Protein AF-A0AAD7A4U5-F1 (afdb_monomer_lite)

Radius of gyration: 32.75 Å; chains: 1; bounding box: 50×78×87 Å

InterPro domains:
  IPR001660 Sterile alpha motif domain [PS50105] (37-113)

Organism: NCBI:txid1033008

Sequence (120 aa):
MPPWMYMPSWMMQAPPPAPTPPTTAVSAPTPSPPCKWKFPAITEWLEGLDSDEDRSADSLNYQQYGRTFADIGIIRLDDLLEVETAEKLQELTKMNWGTAKRLIKFVKEDNQKSKKARVE

Foldseek 3Di:
DDDDDPDDPPPPDDDDDDDDDPDPPPPDPDPDPPPPDDADFVLVVQVVLCVDCVSCVVVPSSNVQSVLCVVVPNTGLVSLQVCVALVSVCVSRVDDSVVSVSSNVVSVVVVVVVVVVVPD

Secondary structure (DSSP, 8-state):
--------TT---PPPPPPPPP------------------BHHHHHHHHHH-TTTSTT---GGGGHHHHHHTT--BHHHHHTT-SHHHHHHHH---HHHHHHHHHHHHHHHHHHHHGGG-

pLDDT: mean 77.02, std 14.54, range [41.28, 92.5]

Structure (mmCIF, N/CA/C/O backbone):
data_AF-A0AAD7A4U5-F1
#
_entry.id   AF-A0AAD7A4U5-F1
#
loop_
_atom_site.group_PDB
_atom_site.id
_atom_site.type_symbol
_atom_site.label_atom_id
_atom_site.label_alt_id
_atom_site.label_comp_id
_atom_site.label_asym_id
_atom_site.label_entity_id
_atom_site.label_seq_id
_atom_site.pdbx_PDB_ins_code
_atom_site.Cartn_x
_atom_site.Cartn_y
_atom_site.Cartn_z
_atom_site.occupancy
_atom_site.B_iso_or_equiv
_atom_site.auth_seq_id
_atom_site.auth_comp_id
_atom_site.auth_asym_id
_atom_site.auth_atom_id
_atom_site.pdbx_PDB_model_num
ATOM 1 N N . MET A 1 1 ? 42.358 -63.593 -73.932 1.00 52.16 1 MET A N 1
ATOM 2 C CA . MET A 1 1 ? 41.427 -63.587 -72.786 1.00 52.16 1 MET A CA 1
ATOM 3 C C . MET A 1 1 ? 42.119 -62.899 -71.626 1.00 52.16 1 MET A C 1
ATOM 5 O O . MET A 1 1 ? 43.128 -63.417 -71.165 1.00 52.16 1 MET A O 1
ATOM 9 N N . PRO A 1 2 ? 41.616 -61.737 -71.194 1.00 50.34 2 PRO A N 1
ATOM 10 C CA . PRO A 1 2 ? 41.441 -61.562 -69.765 1.00 50.34 2 PRO A CA 1
ATOM 11 C C . PRO A 1 2 ? 39.987 -61.214 -69.429 1.00 50.34 2 PRO A C 1
ATOM 13 O O . PRO A 1 2 ? 39.334 -60.498 -70.192 1.00 50.34 2 PRO A O 1
ATOM 16 N N . PRO A 1 3 ? 39.468 -61.750 -68.319 1.00 62.00 3 PRO A N 1
ATOM 17 C CA . PRO A 1 3 ? 38.088 -61.583 -67.918 1.00 62.00 3 PRO A CA 1
ATOM 18 C C . PRO A 1 3 ? 37.986 -60.546 -66.785 1.00 62.00 3 PRO A C 1
ATOM 20 O O . PRO A 1 3 ? 38.975 -60.236 -66.125 1.00 62.00 3 PRO A O 1
ATOM 23 N N . TRP A 1 4 ? 36.763 -60.084 -66.528 1.00 58.41 4 TRP A N 1
ATOM 24 C CA . TRP A 1 4 ? 36.371 -59.311 -65.342 1.00 58.41 4 TRP A CA 1
ATOM 25 C C . TRP A 1 4 ? 36.823 -57.845 -65.318 1.00 58.41 4 TRP A C 1
ATOM 27 O O . TRP A 1 4 ? 37.983 -57.530 -65.109 1.00 58.41 4 TRP A O 1
ATOM 37 N N . MET A 1 5 ? 35.850 -56.942 -65.422 1.00 54.22 5 MET A N 1
ATOM 38 C CA . MET A 1 5 ? 35.500 -56.042 -64.317 1.00 54.22 5 MET A CA 1
ATOM 39 C C . MET A 1 5 ? 34.090 -55.503 -64.584 1.00 54.22 5 MET A C 1
ATOM 41 O O . MET A 1 5 ? 33.884 -54.387 -65.048 1.00 54.22 5 MET A O 1
ATOM 45 N N . TYR A 1 6 ? 33.096 -56.350 -64.311 1.00 65.31 6 TYR A N 1
ATOM 46 C CA . TYR A 1 6 ? 31.749 -55.870 -64.025 1.00 65.31 6 TYR A CA 1
ATOM 47 C C . TYR A 1 6 ? 31.815 -55.195 -62.653 1.00 65.31 6 TYR A C 1
ATOM 49 O O . TYR A 1 6 ? 31.918 -55.880 -61.636 1.00 65.31 6 TYR A O 1
ATOM 57 N N . MET A 1 7 ? 31.810 -53.863 -62.618 1.00 58.44 7 MET A N 1
ATOM 58 C CA . MET A 1 7 ? 31.569 -53.142 -61.373 1.00 58.44 7 MET A CA 1
ATOM 59 C C . MET A 1 7 ? 30.058 -53.089 -61.127 1.00 58.44 7 MET A C 1
ATOM 61 O O . MET A 1 7 ? 29.310 -52.651 -62.003 1.00 58.44 7 MET A O 1
ATOM 65 N N . PRO A 1 8 ? 29.574 -53.574 -59.976 1.00 60.03 8 PRO A N 1
ATOM 66 C CA . PRO A 1 8 ? 28.151 -53.619 -59.704 1.00 60.03 8 PRO A CA 1
ATOM 67 C C . PRO A 1 8 ? 27.623 -52.216 -59.347 1.00 60.03 8 PRO A C 1
ATOM 69 O O . PRO A 1 8 ? 28.183 -51.494 -58.526 1.00 60.03 8 PRO A O 1
ATOM 72 N N . SER A 1 9 ? 26.523 -51.838 -59.998 1.00 58.47 9 SER A N 1
ATOM 73 C CA . SER A 1 9 ? 25.981 -50.473 -60.103 1.00 58.47 9 SER A CA 1
ATOM 74 C C . SER A 1 9 ? 25.300 -49.922 -58.832 1.00 58.47 9 SER A C 1
ATOM 76 O O . SER A 1 9 ? 24.491 -49.002 -58.922 1.00 58.47 9 SER A O 1
ATOM 78 N N . TRP A 1 10 ? 25.586 -50.474 -57.649 1.00 61.69 10 TRP A N 1
ATOM 79 C CA . TRP A 1 10 ? 24.890 -50.149 -56.392 1.00 61.69 10 TRP A CA 1
ATOM 80 C C . TRP A 1 10 ? 25.619 -49.133 -55.497 1.00 61.69 10 TRP A C 1
ATOM 82 O O . TRP A 1 10 ? 25.105 -48.781 -54.441 1.00 61.69 10 TRP A O 1
ATOM 92 N N . MET A 1 11 ? 26.783 -48.618 -55.904 1.00 57.28 11 MET A N 1
ATOM 93 C CA . MET A 1 11 ? 27.562 -47.669 -55.086 1.00 57.28 11 MET A CA 1
ATOM 94 C C . MET A 1 11 ? 27.123 -46.196 -55.209 1.00 57.28 11 MET A C 1
ATOM 96 O O . MET A 1 11 ? 27.718 -45.334 -54.572 1.00 57.28 11 MET A O 1
ATOM 100 N N . MET A 1 12 ? 26.082 -45.879 -55.987 1.00 59.03 12 MET A N 1
ATOM 101 C CA . MET A 1 12 ? 25.538 -44.515 -56.098 1.00 59.03 12 MET A CA 1
ATOM 102 C C . MET A 1 12 ? 24.226 -44.351 -55.332 1.00 59.03 12 MET A C 1
ATOM 104 O O . MET A 1 12 ? 23.200 -43.988 -55.903 1.00 59.03 12 MET A O 1
ATOM 108 N N . GLN A 1 13 ? 24.247 -44.611 -54.027 1.00 63.06 13 GLN A N 1
ATOM 109 C CA . GLN A 1 13 ? 23.159 -44.182 -53.154 1.00 63.06 13 GLN A CA 1
ATOM 110 C C . GLN A 1 13 ? 23.690 -43.084 -52.236 1.00 63.06 13 GLN A C 1
ATOM 112 O O . GLN A 1 13 ? 24.402 -43.340 -51.267 1.00 63.06 13 GLN A O 1
ATOM 117 N N . ALA A 1 14 ? 23.404 -41.836 -52.613 1.00 66.88 14 ALA A N 1
ATOM 118 C CA . ALA A 1 14 ? 23.674 -40.686 -51.767 1.00 66.88 14 ALA A CA 1
ATOM 119 C C . ALA A 1 14 ? 22.863 -40.820 -50.463 1.00 66.88 14 ALA A C 1
ATOM 121 O O . ALA A 1 14 ? 21.706 -41.250 -50.514 1.00 66.88 14 ALA A O 1
ATOM 122 N N . PRO A 1 15 ? 23.439 -40.473 -49.300 1.00 70.00 15 PRO A N 1
ATOM 123 C CA . PRO A 1 15 ? 22.691 -40.469 -48.052 1.00 70.00 15 PRO A CA 1
ATOM 124 C C . PRO A 1 15 ? 21.525 -39.469 -48.140 1.00 70.00 15 PRO A C 1
ATOM 126 O O . PRO A 1 15 ? 21.664 -38.423 -48.784 1.00 70.00 15 PRO A O 1
ATOM 129 N N . PRO A 1 16 ? 20.372 -39.757 -47.510 1.00 70.06 16 PRO A N 1
ATOM 130 C CA . PRO A 1 16 ? 19.278 -38.798 -47.444 1.00 70.06 16 PRO A CA 1
ATOM 131 C C . PRO A 1 16 ? 19.737 -37.520 -46.717 1.00 70.06 16 PRO A C 1
ATOM 133 O O . PRO A 1 16 ? 20.547 -37.602 -45.788 1.00 70.06 16 PRO A O 1
ATOM 136 N N . PRO A 1 17 ? 19.240 -36.335 -47.115 1.00 67.12 17 PRO A N 1
ATOM 137 C CA . PRO A 1 17 ? 19.568 -35.089 -46.435 1.00 67.12 17 PRO A CA 1
ATOM 138 C C . PRO A 1 17 ? 19.101 -35.145 -44.974 1.00 67.12 17 PRO A C 1
ATOM 140 O O . PRO A 1 17 ? 17.988 -35.583 -44.679 1.00 67.12 17 PRO A O 1
ATOM 143 N N . ALA A 1 18 ? 19.964 -34.707 -44.056 1.00 73.94 18 ALA A N 1
ATOM 144 C CA . ALA A 1 18 ? 19.626 -34.592 -42.643 1.00 73.94 18 ALA A CA 1
ATOM 145 C C . ALA A 1 18 ? 18.463 -33.596 -42.442 1.00 73.94 18 ALA A C 1
ATOM 147 O O . ALA A 1 18 ? 18.387 -32.600 -43.168 1.00 73.94 18 ALA A O 1
ATOM 148 N N . PRO A 1 19 ? 17.574 -33.817 -41.455 1.00 65.94 19 PRO A N 1
ATOM 149 C CA . PRO A 1 19 ? 16.568 -32.827 -41.095 1.00 65.94 19 PRO A CA 1
ATOM 150 C C . PRO A 1 19 ? 17.273 -31.553 -40.617 1.00 65.94 19 PRO A C 1
ATOM 152 O O . PRO A 1 19 ? 18.046 -31.573 -39.659 1.00 65.94 19 PRO A O 1
ATOM 155 N N . THR A 1 20 ? 17.026 -30.438 -41.301 1.00 69.44 20 THR A N 1
ATOM 156 C CA . THR A 1 20 ? 17.464 -29.117 -40.844 1.00 69.44 20 THR A CA 1
ATOM 157 C C . THR A 1 20 ? 16.830 -28.816 -39.485 1.00 69.44 20 THR A C 1
ATOM 159 O O . THR A 1 20 ? 15.633 -29.076 -39.319 1.00 69.44 20 THR A O 1
ATOM 162 N N . PRO A 1 21 ? 17.578 -28.257 -38.517 1.00 69.75 21 PRO A N 1
ATOM 163 C CA . PRO A 1 21 ? 16.982 -27.800 -37.271 1.00 69.75 21 PRO A CA 1
ATOM 164 C C . PRO A 1 21 ? 15.904 -26.751 -37.583 1.00 69.75 21 PRO A C 1
ATOM 166 O O . PRO A 1 21 ? 16.073 -25.971 -38.527 1.00 69.75 21 PRO A O 1
ATOM 169 N N . PRO A 1 22 ? 14.793 -26.718 -36.829 1.00 64.75 22 PRO A N 1
ATOM 170 C CA . PRO A 1 22 ? 13.792 -25.680 -37.002 1.00 64.75 22 PRO A CA 1
ATOM 171 C C . PRO A 1 22 ? 14.465 -24.322 -36.803 1.00 64.75 22 PRO A C 1
ATOM 173 O O . PRO A 1 22 ? 15.064 -24.058 -35.761 1.00 64.75 22 PRO A O 1
ATOM 176 N N . THR A 1 23 ? 14.386 -23.469 -37.824 1.00 66.06 23 THR A N 1
ATOM 177 C CA . THR A 1 23 ? 14.690 -22.047 -37.706 1.00 66.06 23 THR A CA 1
ATOM 178 C C . THR A 1 23 ? 13.895 -21.513 -36.527 1.00 66.06 23 THR A C 1
ATOM 180 O O . THR A 1 23 ? 12.664 -21.502 -36.563 1.00 66.06 23 THR A O 1
ATOM 183 N N . THR A 1 24 ? 14.594 -21.099 -35.473 1.00 61.38 24 THR A N 1
ATOM 184 C CA . THR A 1 24 ? 14.010 -20.349 -34.367 1.00 61.38 24 THR A CA 1
ATOM 185 C C . THR A 1 24 ? 13.356 -19.115 -34.970 1.00 61.38 24 THR A C 1
ATOM 187 O O . THR A 1 24 ? 14.035 -18.159 -35.344 1.00 61.38 24 THR A O 1
ATOM 190 N N . ALA A 1 25 ? 12.037 -19.163 -35.140 1.00 60.72 25 ALA A N 1
ATOM 191 C CA . ALA A 1 25 ? 11.256 -17.998 -35.486 1.00 60.72 25 ALA A CA 1
ATOM 192 C C . ALA A 1 25 ? 11.445 -17.010 -34.335 1.00 60.72 25 ALA A C 1
ATOM 194 O O . ALA A 1 25 ? 10.917 -17.206 -33.239 1.00 60.72 25 ALA A O 1
ATOM 195 N N . VAL A 1 26 ? 12.260 -15.981 -34.568 1.00 62.81 26 VAL A N 1
ATOM 196 C CA . VAL A 1 26 ? 12.313 -14.809 -33.701 1.00 62.81 26 VAL A CA 1
ATOM 197 C C . VAL A 1 26 ? 10.916 -14.217 -33.765 1.00 62.81 26 VAL A C 1
ATOM 199 O O . VAL A 1 26 ? 10.533 -13.583 -34.747 1.00 62.81 26 VAL A O 1
ATOM 202 N N . SER A 1 27 ? 10.120 -14.533 -32.748 1.00 56.78 27 SER A N 1
ATOM 203 C CA . SER A 1 27 ? 8.813 -13.931 -32.558 1.00 56.78 27 SER A CA 1
ATOM 204 C C . SER A 1 27 ? 9.050 -12.433 -32.458 1.00 56.78 27 SER A C 1
ATOM 206 O O . SER A 1 27 ? 9.740 -11.968 -31.551 1.00 56.78 27 SER A O 1
ATOM 208 N N . ALA A 1 28 ? 8.541 -11.694 -33.441 1.00 62.03 28 ALA A N 1
ATOM 209 C CA . ALA A 1 28 ? 8.502 -10.247 -33.374 1.00 62.03 28 ALA A CA 1
ATOM 210 C C . ALA A 1 28 ? 7.835 -9.850 -32.045 1.00 62.03 28 ALA A C 1
ATOM 212 O O . ALA A 1 28 ? 6.852 -10.492 -31.657 1.00 62.03 28 ALA A O 1
ATOM 213 N N . PRO A 1 29 ? 8.348 -8.838 -31.326 1.00 57.81 29 PRO A N 1
ATOM 214 C CA . PRO A 1 29 ? 7.694 -8.364 -30.121 1.00 57.81 29 PRO A CA 1
ATOM 215 C C . PRO A 1 29 ? 6.289 -7.894 -30.498 1.00 57.81 29 PRO A C 1
ATOM 217 O O . PRO A 1 29 ? 6.117 -6.913 -31.222 1.00 57.81 29 PRO A O 1
ATOM 220 N N . THR A 1 30 ? 5.278 -8.630 -30.035 1.00 60.25 30 THR A N 1
ATOM 221 C CA . THR A 1 30 ? 3.888 -8.186 -30.064 1.00 60.25 30 THR A CA 1
ATOM 222 C C . THR A 1 30 ? 3.848 -6.798 -29.427 1.00 60.25 30 THR A C 1
ATOM 224 O O . THR A 1 30 ? 4.340 -6.660 -28.303 1.00 60.25 30 THR A O 1
ATOM 227 N N . PRO A 1 31 ? 3.303 -5.763 -30.091 1.00 53.22 31 PRO A N 1
ATOM 228 C CA . PRO A 1 31 ? 3.090 -4.485 -29.438 1.00 53.22 31 PRO A CA 1
ATOM 229 C C . PRO A 1 31 ? 2.122 -4.725 -28.282 1.00 53.22 31 PRO A C 1
ATOM 231 O O . PRO A 1 31 ? 0.927 -4.955 -28.482 1.00 53.22 31 PRO A O 1
ATOM 234 N N . SER A 1 32 ? 2.669 -4.742 -27.067 1.00 57.00 32 SER A N 1
ATOM 235 C CA . SER A 1 32 ? 1.890 -4.746 -25.840 1.00 57.00 32 SER A CA 1
ATOM 236 C C . SER A 1 32 ? 0.860 -3.621 -25.944 1.00 57.00 32 SER A C 1
ATOM 238 O O . SER A 1 32 ? 1.224 -2.512 -26.352 1.00 57.00 32 SER A O 1
ATOM 240 N N . PRO A 1 33 ? -0.419 -3.868 -25.611 1.00 51.91 33 PRO A N 1
ATOM 241 C CA . PRO A 1 33 ? -1.409 -2.803 -25.592 1.00 51.91 33 PRO A CA 1
ATOM 242 C C . PRO A 1 33 ? -0.880 -1.656 -24.720 1.00 51.91 33 PRO A C 1
ATOM 244 O O . PRO A 1 33 ? -0.215 -1.941 -23.718 1.00 51.91 33 PRO A O 1
ATOM 247 N N . PRO A 1 34 ? -1.151 -0.382 -25.074 1.00 49.28 34 PRO A N 1
ATOM 248 C CA . PRO A 1 34 ? -0.712 0.756 -24.281 1.00 49.28 34 PRO A CA 1
ATOM 249 C C . PRO A 1 34 ? -1.148 0.502 -22.845 1.00 49.28 34 PRO A C 1
ATOM 251 O O . PRO A 1 34 ? -2.341 0.346 -22.562 1.00 49.28 34 PRO A O 1
ATOM 254 N N . CYS A 1 35 ? -0.156 0.335 -21.972 1.00 43.22 35 CYS A N 1
ATOM 255 C CA . CYS A 1 35 ? -0.364 -0.026 -20.588 1.00 43.22 35 CYS A CA 1
ATOM 256 C C . CYS A 1 35 ? -1.118 1.143 -19.955 1.00 43.22 35 CYS A C 1
ATOM 258 O O . CYS A 1 35 ? -0.525 2.148 -19.577 1.00 43.22 35 CYS A O 1
ATOM 260 N N . LYS A 1 36 ? -2.454 1.059 -19.916 1.00 52.56 36 LYS A N 1
ATOM 261 C CA . LYS A 1 36 ? -3.284 1.934 -19.091 1.00 52.56 36 LYS A CA 1
ATOM 262 C C . LYS A 1 36 ? -2.733 1.754 -17.688 1.00 52.56 36 LYS A C 1
ATOM 264 O O . LYS A 1 36 ? -2.922 0.663 -17.154 1.00 52.56 36 LYS A O 1
ATOM 269 N N . TRP A 1 37 ? -1.988 2.744 -17.184 1.00 51.41 37 TRP A N 1
ATOM 270 C CA . TRP A 1 37 ? -1.232 2.680 -15.930 1.00 51.41 37 TRP A CA 1
ATOM 271 C C . TRP A 1 37 ? -1.972 1.832 -14.904 1.00 51.41 37 TRP A C 1
ATOM 273 O O . TRP A 1 37 ? -2.969 2.245 -14.312 1.00 51.41 37 TRP A O 1
ATOM 283 N N . LYS A 1 38 ? -1.515 0.593 -14.746 1.00 59.50 38 LYS A N 1
ATOM 284 C CA . LYS A 1 38 ? -1.963 -0.251 -13.661 1.00 59.50 38 LYS A CA 1
ATOM 285 C C . LYS A 1 38 ? -1.137 0.231 -12.484 1.00 59.50 38 LYS A C 1
ATOM 287 O O . LYS A 1 38 ? 0.059 -0.027 -12.467 1.00 59.50 38 LYS A O 1
ATOM 292 N N . PHE A 1 39 ? -1.755 0.955 -11.547 1.00 65.75 39 PHE A N 1
ATOM 293 C CA . PHE A 1 39 ? -1.139 1.153 -10.236 1.00 65.75 39 PHE A CA 1
ATOM 294 C C . PHE A 1 39 ? -0.578 -0.199 -9.772 1.00 65.75 39 PHE A C 1
ATOM 296 O O . PHE A 1 39 ? -1.303 -1.205 -9.920 1.00 65.75 39 PHE A O 1
ATOM 303 N N . PRO A 1 40 ? 0.689 -0.233 -9.316 1.00 78.69 40 PRO A N 1
ATOM 304 C CA . PRO A 1 40 ? 1.336 -1.476 -8.935 1.00 78.69 40 PRO A CA 1
ATOM 305 C C . PRO A 1 40 ? 0.515 -2.168 -7.851 1.00 78.69 40 PRO A C 1
ATOM 307 O O . PRO A 1 40 ? -0.235 -1.524 -7.100 1.00 78.69 40 PRO A O 1
ATOM 310 N N . ALA A 1 41 ? 0.625 -3.495 -7.806 1.00 86.19 41 ALA A N 1
ATOM 311 C CA . ALA A 1 41 ? 0.091 -4.241 -6.680 1.00 86.19 41 ALA A CA 1
ATOM 312 C C . ALA A 1 41 ? 0.742 -3.705 -5.401 1.00 86.19 41 ALA A C 1
ATOM 314 O O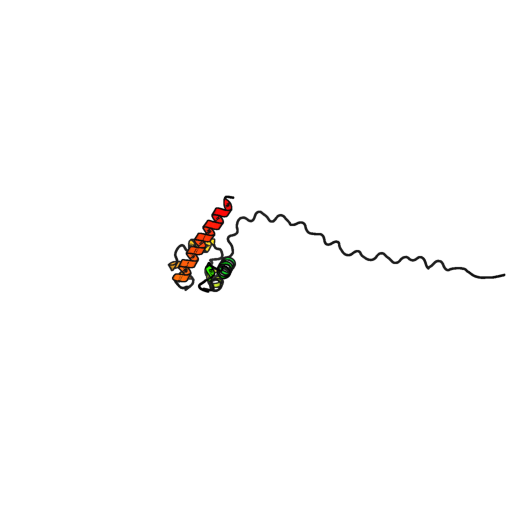 . ALA A 1 41 ? 1.928 -3.374 -5.396 1.00 86.19 41 ALA A O 1
ATOM 315 N N . ILE A 1 42 ? -0.022 -3.606 -4.316 1.00 89.19 42 ILE A N 1
ATOM 316 C CA . ILE A 1 42 ? 0.504 -3.041 -3.073 1.00 89.19 42 ILE A CA 1
ATOM 317 C C . ILE A 1 42 ? 1.716 -3.822 -2.564 1.00 89.19 42 ILE A C 1
ATOM 319 O O . ILE A 1 42 ? 2.655 -3.229 -2.055 1.00 89.19 42 ILE A O 1
ATOM 323 N N . THR A 1 43 ? 1.735 -5.139 -2.769 1.00 87.69 43 THR A N 1
ATOM 324 C CA . THR A 1 43 ? 2.852 -6.014 -2.406 1.00 87.69 43 THR A CA 1
ATOM 325 C C . THR A 1 43 ? 4.130 -5.661 -3.161 1.00 87.69 43 THR A C 1
ATOM 327 O O . THR A 1 43 ? 5.175 -5.530 -2.538 1.00 87.69 43 THR A O 1
ATOM 330 N N . GLU A 1 44 ? 4.028 -5.450 -4.474 1.00 89.06 44 GLU A N 1
ATOM 331 C CA . GLU A 1 44 ? 5.146 -5.043 -5.337 1.00 89.06 44 GLU A CA 1
ATOM 332 C C . GLU A 1 44 ? 5.637 -3.637 -4.973 1.00 89.06 44 GLU A C 1
ATOM 334 O O . GLU A 1 44 ? 6.833 -3.372 -4.913 1.00 89.06 44 GLU A O 1
ATOM 339 N N . TRP A 1 45 ? 4.710 -2.727 -4.665 1.00 90.31 45 TRP A N 1
ATOM 340 C CA . TRP A 1 45 ? 5.066 -1.380 -4.238 1.00 90.31 45 TRP A CA 1
ATOM 341 C C . TRP A 1 45 ? 5.774 -1.361 -2.873 1.00 90.31 45 TRP A C 1
ATOM 343 O O . TRP A 1 45 ? 6.766 -0.653 -2.719 1.00 90.31 45 TRP A O 1
ATOM 353 N N . LEU A 1 46 ? 5.312 -2.155 -1.899 1.00 91.19 46 LEU A N 1
ATOM 354 C CA . LEU A 1 46 ? 5.955 -2.279 -0.584 1.00 91.19 46 LEU A CA 1
ATOM 355 C C . LEU A 1 46 ? 7.361 -2.888 -0.695 1.00 91.19 46 LEU A C 1
ATOM 357 O O . LEU A 1 46 ? 8.277 -2.399 -0.045 1.00 91.19 46 LEU A O 1
ATOM 361 N N . GLU A 1 47 ? 7.545 -3.896 -1.550 1.00 90.31 47 GLU A N 1
ATOM 362 C CA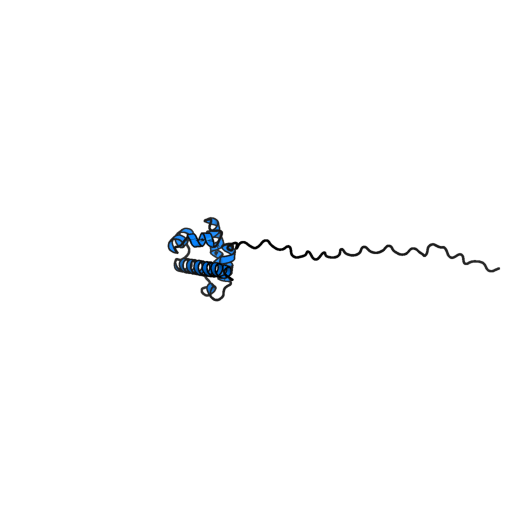 . GLU A 1 47 ? 8.867 -4.462 -1.861 1.00 90.31 47 GLU A CA 1
ATOM 363 C C . GLU A 1 47 ? 9.800 -3.415 -2.493 1.00 90.31 47 GLU A C 1
ATOM 365 O O . GLU A 1 47 ? 10.983 -3.326 -2.152 1.00 90.31 47 GLU A O 1
ATOM 370 N N . GLY A 1 48 ? 9.255 -2.556 -3.359 1.00 88.00 48 GLY A N 1
ATOM 371 C CA . GLY A 1 48 ? 9.983 -1.421 -3.920 1.00 88.00 48 GLY A CA 1
ATOM 372 C C . GLY A 1 48 ? 10.423 -0.404 -2.862 1.00 88.00 48 GLY A C 1
ATOM 373 O O . GLY A 1 48 ? 1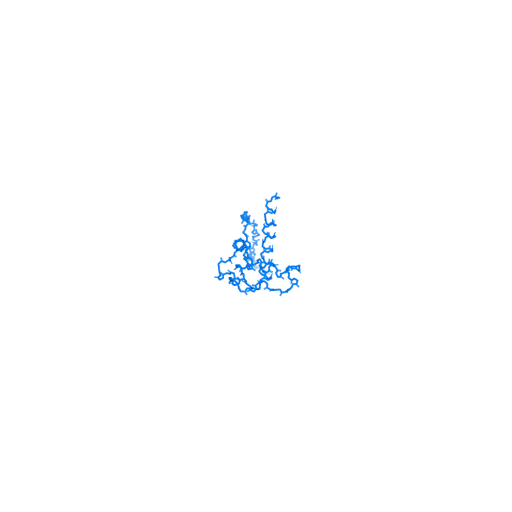1.522 0.133 -2.966 1.00 88.00 48 GLY A O 1
ATOM 374 N N . LEU A 1 49 ? 9.612 -0.164 -1.823 1.00 88.69 49 LEU A N 1
ATOM 375 C CA . LEU A 1 49 ? 9.999 0.715 -0.711 1.00 88.69 49 LEU A CA 1
ATOM 376 C C . LEU A 1 49 ? 11.162 0.155 0.108 1.00 88.69 49 LEU A C 1
ATOM 378 O O . LEU A 1 49 ? 11.998 0.927 0.570 1.00 88.69 49 LEU A O 1
ATOM 382 N N . ASP A 1 50 ? 11.199 -1.162 0.308 1.00 87.75 50 ASP A N 1
ATOM 383 C CA . ASP A 1 50 ? 12.284 -1.822 1.039 1.00 87.75 50 ASP A CA 1
ATOM 384 C C . ASP A 1 50 ? 13.578 -1.904 0.219 1.00 87.75 50 ASP A C 1
ATOM 386 O O . ASP A 1 50 ? 14.662 -1.979 0.790 1.00 87.75 50 ASP A O 1
ATOM 390 N N . SER A 1 51 ? 13.472 -1.857 -1.111 1.00 86.75 51 SER A N 1
ATOM 391 C CA . SER A 1 51 ? 14.616 -1.857 -2.033 1.00 86.75 51 SER A CA 1
ATOM 392 C C . SER A 1 51 ? 15.225 -0.465 -2.260 1.00 86.75 51 SER A C 1
ATOM 394 O O . SER A 1 51 ? 16.312 -0.353 -2.822 1.00 86.75 51 SER A O 1
ATOM 396 N N . ASP A 1 52 ? 14.525 0.599 -1.868 1.00 85.75 52 ASP A N 1
ATOM 397 C CA . ASP A 1 52 ? 14.952 1.989 -2.041 1.00 85.75 52 ASP A CA 1
ATOM 398 C C . ASP A 1 52 ? 15.842 2.412 -0.860 1.00 85.75 52 ASP A C 1
ATOM 400 O O . ASP A 1 52 ? 15.408 2.377 0.291 1.00 85.75 52 ASP A O 1
ATOM 404 N N . GLU A 1 53 ? 17.097 2.790 -1.124 1.00 83.25 53 GLU A N 1
ATOM 405 C CA . GLU A 1 53 ? 18.088 3.110 -0.079 1.00 83.25 53 GLU A CA 1
ATOM 406 C C . GLU A 1 53 ? 17.647 4.269 0.834 1.00 83.25 53 GLU A C 1
ATOM 408 O O . GLU A 1 53 ? 17.890 4.232 2.041 1.00 83.25 53 GLU A O 1
ATOM 413 N N . ASP A 1 54 ? 16.947 5.271 0.294 1.00 82.00 54 ASP A N 1
ATOM 414 C CA . ASP A 1 54 ? 16.482 6.427 1.063 1.00 82.00 54 ASP A CA 1
ATOM 415 C C . ASP A 1 54 ? 15.244 6.079 1.906 1.00 82.00 54 ASP A C 1
ATOM 417 O O . ASP A 1 54 ? 15.064 6.576 3.023 1.00 82.00 54 ASP A O 1
ATOM 421 N N . ARG A 1 55 ? 14.359 5.224 1.379 1.00 80.44 55 ARG A N 1
ATOM 422 C CA . ARG A 1 55 ? 13.082 4.864 2.026 1.00 80.44 55 ARG A CA 1
ATOM 423 C C . ARG A 1 55 ? 13.196 3.673 2.981 1.00 80.44 55 ARG A C 1
ATOM 425 O O . ARG A 1 55 ? 12.395 3.576 3.918 1.00 80.44 55 ARG A O 1
ATOM 432 N N . SER A 1 56 ? 14.206 2.826 2.793 1.00 84.06 56 SER A N 1
ATOM 433 C CA . SER A 1 56 ? 14.550 1.672 3.635 1.00 84.06 56 SER A CA 1
ATOM 434 C C . SER A 1 56 ? 15.525 2.004 4.773 1.00 84.06 56 SER A C 1
ATOM 436 O O . SER A 1 56 ? 15.864 1.119 5.559 1.00 84.06 56 SER A O 1
ATOM 438 N N . ALA A 1 57 ? 15.924 3.273 4.932 1.00 77.31 57 ALA A N 1
ATOM 439 C CA . ALA A 1 57 ? 16.929 3.719 5.905 1.00 77.31 57 ALA A CA 1
ATOM 440 C C . ALA A 1 57 ? 16.672 3.262 7.358 1.00 77.31 57 ALA A C 1
ATOM 442 O O . ALA A 1 57 ? 17.610 3.021 8.114 1.00 77.31 57 ALA A O 1
ATOM 443 N N . ASP A 1 58 ? 15.407 3.104 7.757 1.00 80.06 58 ASP A N 1
ATOM 444 C CA . ASP A 1 58 ? 15.029 2.642 9.099 1.00 80.06 58 ASP A CA 1
ATOM 445 C C . ASP A 1 58 ? 14.738 1.128 9.179 1.00 80.06 58 ASP A C 1
ATOM 447 O O . ASP A 1 58 ? 14.265 0.651 10.209 1.00 80.06 58 ASP A O 1
ATOM 451 N N . SER A 1 59 ? 14.981 0.368 8.102 1.00 80.56 59 SER A N 1
ATOM 452 C CA . SER A 1 59 ? 14.800 -1.094 8.022 1.00 80.56 59 SER A CA 1
ATOM 453 C C . SER A 1 59 ? 13.432 -1.579 8.525 1.00 80.56 59 SER A C 1
ATOM 455 O O . SER A 1 59 ? 13.316 -2.592 9.215 1.00 80.56 59 SER A O 1
ATOM 457 N N . LEU A 1 60 ? 12.372 -0.838 8.190 1.00 83.25 60 LEU A N 1
ATOM 458 C CA . LEU A 1 60 ? 11.016 -1.106 8.676 1.00 83.25 60 LEU A CA 1
ATOM 459 C C . LEU A 1 60 ? 10.357 -2.335 8.038 1.00 83.25 60 LEU A C 1
ATOM 461 O O . LEU A 1 60 ? 9.335 -2.780 8.562 1.00 83.25 60 LEU A O 1
ATOM 465 N N . ASN A 1 61 ? 10.933 -2.881 6.959 1.00 87.62 61 ASN A N 1
ATOM 466 C CA . ASN A 1 61 ? 10.450 -4.062 6.243 1.00 87.62 61 ASN A CA 1
ATOM 467 C C . ASN A 1 61 ? 8.957 -3.938 5.902 1.00 87.62 61 ASN A C 1
ATOM 469 O O . ASN A 1 61 ? 8.101 -4.600 6.494 1.00 87.62 61 ASN A O 1
ATOM 473 N N . TYR A 1 62 ? 8.623 -3.010 5.013 1.00 88.75 62 TYR A N 1
ATOM 474 C CA . TYR A 1 62 ? 7.253 -2.699 4.619 1.00 88.75 62 TYR A CA 1
ATOM 475 C C . TYR A 1 62 ? 6.544 -3.882 3.943 1.00 88.75 62 TYR A C 1
ATOM 477 O O . TYR A 1 62 ? 5.328 -4.032 4.100 1.00 88.75 62 TYR A O 1
ATOM 485 N N . GLN A 1 63 ? 7.283 -4.762 3.264 1.00 90.69 63 GLN A N 1
ATOM 486 C CA . GLN A 1 63 ? 6.771 -5.971 2.622 1.00 90.69 63 GLN A CA 1
ATOM 487 C C . GLN A 1 63 ? 5.992 -6.868 3.599 1.00 90.69 63 GLN A C 1
ATOM 489 O O . GLN A 1 63 ? 5.004 -7.497 3.206 1.00 90.69 63 GLN A O 1
ATOM 494 N N . GLN A 1 64 ? 6.361 -6.884 4.887 1.00 90.94 64 GLN A N 1
ATOM 495 C CA . GLN A 1 64 ? 5.689 -7.703 5.905 1.00 90.94 64 GLN A CA 1
ATOM 496 C C . GLN A 1 64 ? 4.187 -7.391 6.036 1.00 90.94 64 GLN A C 1
ATOM 498 O O . GLN A 1 64 ? 3.398 -8.265 6.393 1.00 90.94 64 GLN A O 1
ATOM 503 N N . TYR A 1 65 ? 3.776 -6.160 5.714 1.00 90.50 65 TYR A N 1
ATOM 504 C CA . TYR A 1 65 ? 2.380 -5.731 5.787 1.00 90.50 65 TYR A CA 1
ATOM 505 C C . TYR A 1 65 ? 1.575 -6.099 4.536 1.00 90.50 65 TYR A C 1
ATOM 507 O O . TYR A 1 65 ? 0.352 -5.979 4.552 1.00 90.50 65 TYR A O 1
ATOM 515 N N . GLY A 1 66 ? 2.218 -6.571 3.460 1.00 89.38 66 GLY A N 1
ATOM 516 C CA . GLY A 1 66 ? 1.558 -6.855 2.183 1.00 89.38 66 GLY A CA 1
ATOM 517 C C . GLY A 1 66 ? 0.408 -7.857 2.303 1.00 89.38 66 GLY A C 1
ATOM 518 O O . GLY A 1 66 ? -0.646 -7.661 1.701 1.00 89.38 66 GLY A O 1
ATOM 519 N N . ARG A 1 67 ? 0.564 -8.888 3.145 1.00 89.81 67 ARG A N 1
ATOM 520 C CA . ARG A 1 67 ? -0.513 -9.850 3.419 1.00 89.81 67 ARG A CA 1
ATOM 521 C C . ARG A 1 67 ? -1.669 -9.209 4.183 1.00 89.81 67 ARG A C 1
ATOM 523 O O . ARG A 1 67 ? -2.815 -9.390 3.794 1.00 89.81 67 ARG A O 1
ATOM 530 N N . THR A 1 68 ? -1.362 -8.414 5.206 1.00 92.12 68 THR A N 1
ATOM 531 C CA . THR A 1 68 ? -2.367 -7.682 5.987 1.00 92.12 68 THR A CA 1
ATOM 532 C C . THR A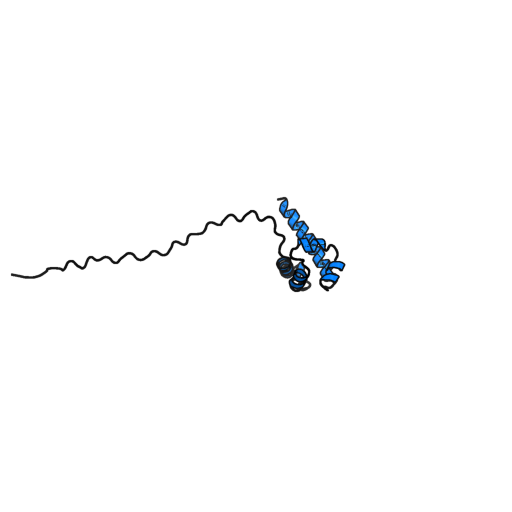 1 68 ? -3.189 -6.755 5.100 1.00 92.12 68 THR A C 1
ATOM 534 O O . THR A 1 68 ? -4.402 -6.700 5.252 1.00 92.12 68 THR A O 1
ATOM 537 N N . PHE A 1 69 ? -2.549 -6.072 4.145 1.00 91.56 69 PHE A N 1
ATOM 538 C CA . PHE A 1 69 ? -3.230 -5.240 3.153 1.00 91.56 69 PHE A CA 1
ATOM 539 C C . PHE A 1 69 ? -4.168 -6.042 2.248 1.00 91.56 69 PHE A C 1
ATOM 541 O O . PHE A 1 69 ? -5.322 -5.654 2.069 1.00 91.56 69 PHE A O 1
ATOM 548 N N . ALA A 1 70 ? -3.707 -7.186 1.741 1.00 89.19 70 ALA A N 1
ATOM 549 C CA . ALA A 1 70 ? -4.535 -8.066 0.926 1.00 89.19 70 ALA A CA 1
ATOM 550 C C . ALA A 1 70 ? -5.751 -8.608 1.704 1.00 89.19 70 ALA A C 1
ATOM 552 O O . ALA A 1 70 ? -6.856 -8.623 1.164 1.00 89.19 70 ALA A O 1
ATOM 553 N N . ASP A 1 71 ? -5.571 -8.987 2.975 1.00 90.38 71 ASP A N 1
ATOM 554 C CA . ASP A 1 71 ? -6.642 -9.516 3.833 1.00 90.38 71 ASP A CA 1
ATOM 555 C C . ASP A 1 71 ? -7.748 -8.477 4.113 1.00 90.38 71 ASP A C 1
ATOM 557 O O . ASP A 1 71 ? -8.916 -8.840 4.248 1.00 90.38 71 ASP A O 1
ATOM 561 N N . ILE A 1 72 ? -7.410 -7.181 4.152 1.00 90.62 72 ILE A N 1
ATOM 562 C CA . ILE A 1 72 ? -8.380 -6.078 4.309 1.00 90.62 72 ILE A CA 1
ATOM 563 C C . ILE A 1 72 ? -8.891 -5.518 2.971 1.00 90.62 72 ILE A C 1
ATOM 565 O O . ILE A 1 72 ? -9.606 -4.517 2.957 1.00 90.62 72 ILE A O 1
ATOM 569 N N . GLY A 1 73 ? -8.538 -6.149 1.848 1.00 89.19 73 GLY A N 1
ATOM 570 C CA . GLY A 1 73 ? -9.005 -5.768 0.514 1.00 89.19 73 GLY A CA 1
ATOM 571 C C . GLY A 1 73 ? -8.289 -4.567 -0.110 1.00 89.19 73 GLY A C 1
ATOM 572 O O . GLY A 1 73 ? -8.743 -4.070 -1.135 1.00 89.19 73 GLY A O 1
ATOM 573 N N . ILE A 1 74 ? -7.169 -4.117 0.460 1.00 90.31 74 ILE A N 1
ATOM 574 C CA . ILE A 1 74 ? -6.302 -3.104 -0.150 1.00 90.31 74 ILE A CA 1
ATOM 575 C C . ILE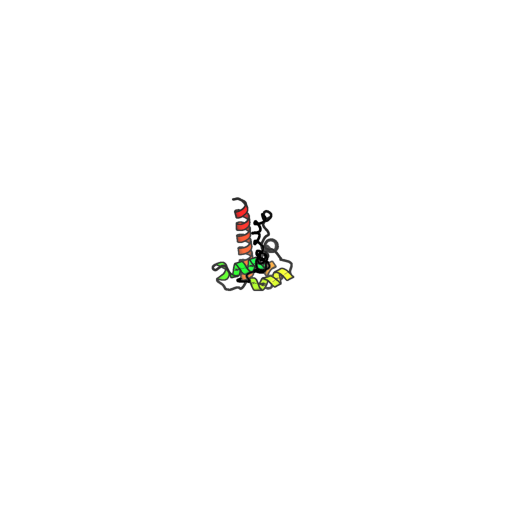 A 1 74 ? -5.316 -3.841 -1.056 1.00 90.31 74 ILE A C 1
ATOM 577 O O . ILE A 1 74 ? -4.342 -4.428 -0.590 1.00 90.31 74 ILE A O 1
ATOM 581 N N . ILE A 1 75 ? -5.585 -3.847 -2.361 1.00 89.31 75 ILE A N 1
ATOM 582 C CA . ILE A 1 75 ? -4.832 -4.654 -3.334 1.00 89.31 75 ILE A CA 1
ATOM 583 C C . ILE A 1 75 ? -3.876 -3.770 -4.138 1.00 89.31 75 ILE A C 1
ATOM 585 O O . ILE A 1 75 ? -2.816 -4.223 -4.582 1.00 89.31 75 ILE A O 1
ATOM 589 N N . ARG A 1 76 ? -4.234 -2.501 -4.341 1.00 89.12 76 ARG A N 1
ATOM 590 C CA . ARG A 1 76 ? -3.512 -1.556 -5.195 1.00 89.12 76 ARG A CA 1
ATOM 591 C C . ARG A 1 76 ? -3.127 -0.303 -4.421 1.00 89.12 76 ARG A C 1
ATOM 593 O O . ARG A 1 76 ? -3.709 0.021 -3.391 1.00 89.12 76 ARG A O 1
ATOM 600 N N . LEU A 1 77 ? -2.162 0.436 -4.965 1.00 85.75 77 LEU A N 1
ATOM 601 C CA . LEU A 1 77 ? -1.726 1.710 -4.387 1.00 85.75 77 LEU A CA 1
ATOM 602 C C . LEU A 1 77 ? -2.866 2.740 -4.264 1.00 85.75 77 LEU A C 1
ATOM 604 O O . LEU A 1 77 ? -2.862 3.547 -3.340 1.00 85.75 77 LEU A O 1
ATOM 608 N N . ASP A 1 78 ? -3.823 2.715 -5.193 1.00 85.31 78 ASP A N 1
ATOM 609 C CA . ASP A 1 78 ? -4.965 3.639 -5.206 1.00 85.31 78 ASP A CA 1
ATOM 610 C C . ASP A 1 78 ? -5.913 3.380 -4.022 1.00 85.31 78 ASP A C 1
ATOM 612 O O . ASP A 1 78 ? -6.270 4.318 -3.317 1.00 85.31 78 ASP A O 1
ATOM 616 N N . ASP A 1 79 ? -6.186 2.107 -3.707 1.00 86.50 79 ASP A N 1
ATOM 617 C CA . ASP A 1 79 ? -6.994 1.699 -2.544 1.00 86.50 79 ASP A CA 1
ATOM 618 C C . ASP A 1 79 ? -6.371 2.203 -1.229 1.00 86.50 79 ASP A C 1
ATOM 620 O O . ASP A 1 79 ? -7.056 2.618 -0.295 1.00 86.50 79 ASP A O 1
ATOM 624 N N . LEU A 1 80 ? -5.037 2.198 -1.152 1.00 87.25 80 LEU A N 1
ATOM 625 C CA . LEU A 1 80 ? -4.311 2.705 0.009 1.00 87.25 80 LEU A CA 1
ATOM 626 C C . LEU A 1 80 ? -4.378 4.236 0.115 1.00 87.25 80 LEU A C 1
ATOM 628 O O . LEU A 1 80 ? -4.307 4.790 1.214 1.00 87.25 80 LEU A O 1
ATOM 632 N N . LEU A 1 81 ? -4.530 4.926 -1.014 1.00 86.19 81 LEU A N 1
ATOM 633 C CA . LEU A 1 81 ? -4.667 6.376 -1.068 1.00 86.19 81 LEU A CA 1
ATOM 634 C C . LEU A 1 81 ? -6.008 6.837 -0.474 1.00 86.19 81 LEU A C 1
ATOM 636 O O . LEU A 1 81 ? -6.052 7.893 0.159 1.00 86.19 81 LEU A O 1
ATOM 640 N N . GLU A 1 82 ? -7.055 6.015 -0.593 1.00 86.88 82 GLU A N 1
ATOM 641 C CA . GLU A 1 82 ? -8.383 6.255 -0.004 1.00 86.88 82 GLU A CA 1
ATOM 642 C C . GLU A 1 82 ? -8.412 6.146 1.528 1.00 86.88 82 GLU A C 1
ATOM 644 O O . GLU A 1 82 ? -9.334 6.642 2.179 1.00 86.88 82 GLU A O 1
ATOM 649 N N . VAL A 1 83 ? -7.407 5.512 2.145 1.00 84.56 83 VAL A N 1
ATOM 650 C CA . VAL A 1 83 ? -7.337 5.397 3.611 1.00 84.56 83 VAL A CA 1
ATOM 651 C C . VAL A 1 83 ? -7.102 6.768 4.265 1.00 84.56 83 VAL A C 1
ATOM 653 O O . VAL A 1 83 ? -7.519 6.944 5.406 1.00 84.56 83 VAL A O 1
ATOM 656 N N . GLU A 1 84 ? -6.529 7.736 3.526 1.00 80.25 84 GLU A N 1
ATOM 657 C CA . GLU A 1 84 ? -6.244 9.161 3.825 1.00 80.25 84 GLU A CA 1
ATOM 658 C C . GLU A 1 84 ? -5.454 9.480 5.112 1.00 80.25 84 GLU A C 1
ATOM 660 O O . GLU A 1 84 ? -4.579 10.359 5.099 1.00 80.25 84 GLU A O 1
ATOM 665 N N . THR A 1 85 ? -5.726 8.781 6.215 1.00 87.31 85 THR A N 1
ATOM 666 C CA . THR A 1 85 ? -5.206 9.028 7.557 1.00 87.31 85 THR A CA 1
ATOM 667 C C . THR A 1 85 ? -4.373 7.858 8.078 1.00 87.31 85 THR A C 1
ATOM 669 O O . THR A 1 85 ? -4.672 6.679 7.886 1.00 87.31 85 THR A O 1
ATOM 672 N N . ALA A 1 86 ? -3.303 8.198 8.801 1.00 89.19 86 ALA A N 1
ATOM 673 C CA . ALA A 1 86 ? -2.430 7.212 9.437 1.00 89.19 86 ALA A CA 1
ATOM 674 C C . ALA A 1 86 ? -3.142 6.434 10.560 1.00 89.19 86 ALA A C 1
ATOM 676 O O . ALA A 1 86 ? -2.805 5.283 10.813 1.00 89.19 86 ALA A O 1
ATOM 677 N N . GLU A 1 87 ? -4.134 7.044 11.213 1.00 90.31 87 GLU A N 1
ATOM 678 C CA . GLU A 1 87 ? -4.910 6.437 12.303 1.00 90.31 87 GLU A CA 1
ATOM 679 C C . GLU A 1 87 ? -5.768 5.276 11.796 1.00 90.31 87 GLU A C 1
ATOM 681 O O . GLU A 1 87 ? -5.735 4.187 12.364 1.00 90.31 87 GLU A O 1
ATOM 686 N N . LYS A 1 88 ? -6.459 5.473 10.666 1.00 88.31 88 LYS A N 1
ATOM 687 C CA . LYS A 1 88 ? -7.256 4.424 10.024 1.00 88.31 88 LYS A CA 1
ATOM 688 C C . LYS A 1 88 ? -6.367 3.286 9.530 1.00 88.31 88 LYS A C 1
ATOM 690 O O . LYS A 1 88 ? -6.684 2.114 9.714 1.00 88.31 88 LYS A O 1
ATOM 695 N N . LEU A 1 89 ? -5.205 3.625 8.974 1.00 89.50 89 LEU A N 1
ATOM 696 C CA . LEU A 1 89 ? -4.214 2.641 8.552 1.00 89.50 89 LEU A CA 1
ATOM 697 C C . LEU A 1 89 ? -3.686 1.809 9.735 1.00 89.50 89 LEU A C 1
ATOM 699 O O . LEU A 1 89 ? -3.576 0.587 9.632 1.00 89.50 89 LEU A O 1
ATOM 703 N N . GLN A 1 90 ? -3.412 2.452 10.871 1.00 92.50 90 GLN A N 1
ATOM 704 C CA . GLN A 1 90 ? -3.007 1.794 12.113 1.00 92.50 90 GLN A CA 1
ATOM 705 C C . GLN A 1 90 ? -4.108 0.883 12.669 1.00 92.50 90 GLN A C 1
ATOM 707 O O . GLN A 1 90 ? -3.814 -0.227 13.111 1.00 92.50 90 GLN A O 1
ATOM 712 N N . GLU A 1 91 ? -5.369 1.313 12.642 1.00 89.62 91 GLU A N 1
ATOM 713 C CA . GLU A 1 91 ? -6.488 0.511 13.142 1.00 89.62 91 GLU A CA 1
ATOM 714 C C . GLU A 1 91 ? -6.638 -0.808 12.371 1.00 89.62 91 GLU A C 1
ATOM 716 O O . GLU A 1 91 ? -6.788 -1.867 12.998 1.00 89.62 91 GLU A O 1
ATOM 721 N N . LEU A 1 92 ? -6.527 -0.727 11.038 1.00 88.50 92 LEU A N 1
ATOM 722 C CA . LEU A 1 92 ? -6.695 -1.837 10.099 1.00 88.50 92 LEU A CA 1
ATOM 723 C C . LEU A 1 92 ? -5.512 -2.811 10.095 1.00 88.50 92 LEU A C 1
ATOM 725 O O . LEU A 1 92 ? -5.708 -4.019 10.019 1.00 88.50 92 LEU A O 1
ATOM 729 N N . THR A 1 93 ? -4.284 -2.299 10.181 1.00 87.56 93 THR A N 1
ATOM 730 C CA . THR A 1 93 ? -3.068 -3.116 10.000 1.00 87.56 93 THR A CA 1
ATOM 731 C C . THR A 1 93 ? -2.308 -3.403 11.291 1.00 87.56 93 THR A C 1
ATOM 733 O O . THR A 1 93 ? -1.359 -4.183 11.283 1.00 87.56 93 THR A O 1
ATOM 736 N N . LYS A 1 94 ? -2.698 -2.759 12.399 1.00 88.56 94 LYS A N 1
ATOM 737 C CA . LYS A 1 94 ? -1.993 -2.780 13.692 1.00 88.56 94 LYS A CA 1
ATOM 738 C C . LYS A 1 94 ? -0.536 -2.302 13.624 1.00 88.56 94 LYS A C 1
ATOM 740 O O . LYS A 1 94 ? 0.225 -2.542 14.560 1.00 88.56 94 LYS A O 1
ATOM 745 N N . MET A 1 95 ? -0.142 -1.600 12.559 1.00 90.06 95 MET A N 1
ATOM 746 C CA . MET A 1 95 ? 1.203 -1.037 12.442 1.00 90.06 95 MET A CA 1
ATOM 747 C C . MET A 1 95 ? 1.403 0.173 13.364 1.00 90.06 95 MET A C 1
ATOM 749 O O . MET A 1 95 ? 0.450 0.821 13.796 1.00 90.06 95 MET A O 1
ATOM 753 N N . ASN A 1 96 ? 2.660 0.514 13.649 1.00 91.19 96 ASN A N 1
ATOM 754 C CA . ASN A 1 96 ? 2.983 1.709 14.425 1.00 91.19 96 ASN A CA 1
ATOM 755 C C . ASN A 1 96 ? 2.531 2.983 13.682 1.00 91.19 96 ASN A C 1
ATOM 757 O O . ASN A 1 96 ? 2.707 3.095 12.467 1.00 91.19 96 ASN A O 1
ATOM 761 N N . TRP A 1 97 ? 2.016 3.971 14.420 1.00 90.19 97 TRP A N 1
ATOM 762 C CA . TRP A 1 97 ? 1.625 5.281 13.892 1.00 90.19 97 TRP A CA 1
ATOM 763 C C . TRP A 1 97 ? 2.721 5.946 13.043 1.00 90.19 97 TRP A C 1
ATOM 765 O O . TRP A 1 97 ? 2.433 6.504 11.983 1.00 90.19 97 TRP A O 1
ATOM 775 N N . GLY A 1 98 ? 3.988 5.863 13.468 1.00 89.88 98 GLY A N 1
ATOM 776 C CA . GLY A 1 98 ? 5.114 6.428 12.718 1.00 89.88 98 GLY A CA 1
ATOM 777 C C . GLY A 1 98 ? 5.292 5.770 11.347 1.00 89.88 98 GLY A C 1
ATOM 778 O O . GLY A 1 98 ? 5.453 6.467 10.342 1.00 89.88 98 GLY A O 1
ATOM 779 N N . THR A 1 99 ? 5.185 4.441 11.299 1.00 89.88 99 THR A N 1
ATOM 780 C CA . THR A 1 99 ? 5.223 3.647 10.064 1.00 89.88 99 THR A CA 1
ATOM 781 C C . THR A 1 99 ? 4.048 4.008 9.165 1.00 89.88 99 THR A C 1
ATOM 783 O O . THR A 1 99 ? 4.267 4.377 8.015 1.00 89.88 99 THR A O 1
ATOM 786 N N . ALA A 1 100 ? 2.824 4.025 9.702 1.00 91.50 100 ALA A N 1
ATOM 787 C CA . ALA A 1 100 ? 1.617 4.394 8.962 1.00 91.50 100 ALA A CA 1
ATOM 788 C C . ALA A 1 100 ? 1.726 5.792 8.335 1.00 91.50 100 ALA A C 1
ATOM 790 O O . ALA A 1 100 ? 1.427 5.987 7.157 1.00 91.50 100 ALA A O 1
ATOM 791 N N . LYS A 1 101 ? 2.217 6.772 9.101 1.00 91.56 101 LYS A N 1
ATOM 792 C CA . LYS A 1 101 ? 2.395 8.148 8.627 1.00 91.56 101 LYS A CA 1
ATOM 793 C C . LYS A 1 101 ? 3.404 8.248 7.482 1.00 91.56 101 LYS A C 1
ATOM 795 O O . LYS A 1 101 ? 3.159 8.987 6.528 1.00 91.56 101 LYS A O 1
ATOM 800 N N . ARG A 1 102 ? 4.526 7.525 7.559 1.00 90.88 102 ARG A N 1
ATOM 801 C CA . ARG A 1 102 ? 5.519 7.477 6.471 1.00 90.88 102 ARG A CA 1
ATOM 802 C C . ARG A 1 102 ? 4.952 6.811 5.224 1.00 90.88 102 ARG A C 1
ATOM 804 O O . ARG A 1 102 ? 5.119 7.337 4.131 1.00 90.88 102 ARG A O 1
ATOM 811 N N . LEU A 1 103 ? 4.217 5.721 5.402 1.00 90.38 103 LEU A N 1
ATOM 812 C CA . LEU A 1 103 ? 3.603 4.962 4.318 1.00 90.38 103 LEU A CA 1
ATOM 813 C C . LEU A 1 103 ? 2.617 5.840 3.528 1.00 90.38 103 LEU A C 1
ATOM 815 O O . LEU A 1 103 ? 2.760 5.984 2.319 1.00 90.38 103 LEU A O 1
ATOM 819 N N . ILE A 1 104 ? 1.724 6.564 4.215 1.00 90.81 104 ILE A N 1
ATOM 820 C CA . ILE A 1 104 ? 0.823 7.549 3.584 1.00 90.81 104 ILE A CA 1
ATOM 821 C C . ILE A 1 104 ? 1.598 8.663 2.859 1.00 90.81 104 ILE A C 1
ATOM 823 O O . ILE A 1 104 ? 1.170 9.125 1.799 1.00 90.81 104 ILE A O 1
ATOM 827 N N . LYS A 1 105 ? 2.739 9.111 3.400 1.00 90.75 105 LYS A N 1
ATOM 828 C CA . LYS A 1 105 ? 3.592 10.107 2.734 1.00 90.75 105 LYS A CA 1
ATOM 829 C C . LYS A 1 105 ? 4.149 9.560 1.413 1.00 90.75 105 LYS A C 1
ATOM 831 O O . LYS A 1 105 ? 4.010 10.232 0.394 1.00 90.75 105 LYS A O 1
ATOM 836 N N . PHE A 1 106 ? 4.701 8.347 1.408 1.00 89.81 106 PHE A N 1
ATOM 837 C CA . PHE A 1 106 ? 5.243 7.722 0.197 1.00 89.81 106 PHE A CA 1
ATOM 838 C C . PHE A 1 106 ? 4.168 7.459 -0.858 1.00 89.81 106 PHE A C 1
ATOM 840 O O . PHE A 1 106 ? 4.381 7.761 -2.028 1.00 89.81 106 PHE A O 1
ATOM 847 N N . VAL A 1 107 ? 2.984 6.998 -0.445 1.00 90.00 107 VAL A N 1
ATOM 848 C CA . VAL A 1 107 ? 1.827 6.826 -1.339 1.00 90.00 107 VAL A CA 1
ATOM 849 C C . VAL A 1 107 ? 1.476 8.136 -2.046 1.00 90.00 107 VAL A C 1
ATOM 851 O O . VAL A 1 107 ? 1.278 8.158 -3.261 1.00 90.00 107 VAL A O 1
ATOM 854 N N . LYS A 1 108 ? 1.431 9.253 -1.306 1.00 88.75 108 LYS A N 1
ATOM 855 C CA . LYS A 1 108 ? 1.137 10.579 -1.873 1.00 88.75 108 LYS A CA 1
ATOM 856 C C . LYS A 1 108 ? 2.220 11.035 -2.851 1.00 88.75 108 LYS A C 1
ATOM 858 O O . LYS A 1 108 ? 1.885 11.522 -3.931 1.00 88.75 108 LYS A O 1
ATOM 863 N N . GLU A 1 109 ? 3.492 10.865 -2.496 1.00 88.62 109 GLU A N 1
ATOM 864 C CA . GLU A 1 109 ? 4.624 11.193 -3.371 1.00 88.62 109 GLU A CA 1
ATOM 865 C C . GLU A 1 109 ? 4.594 10.378 -4.671 1.00 88.62 109 GLU A C 1
ATOM 867 O O . GLU A 1 109 ? 4.724 10.941 -5.759 1.00 88.62 109 GLU A O 1
ATOM 872 N N . ASP A 1 110 ? 4.367 9.069 -4.584 1.00 85.44 110 ASP A N 1
ATOM 873 C CA . ASP A 1 110 ? 4.378 8.181 -5.748 1.00 85.44 110 ASP A CA 1
ATOM 874 C C . ASP A 1 110 ? 3.140 8.366 -6.627 1.00 85.44 110 ASP A C 1
ATOM 876 O O . ASP A 1 110 ? 3.237 8.304 -7.856 1.00 85.44 110 ASP A O 1
ATOM 880 N N . ASN A 1 111 ? 1.987 8.704 -6.042 1.00 83.69 111 ASN A N 1
ATOM 881 C CA . ASN A 1 111 ? 0.810 9.105 -6.808 1.00 83.69 111 ASN A CA 1
ATOM 882 C C . ASN A 1 111 ? 1.047 10.422 -7.565 1.00 83.69 111 ASN A C 1
ATOM 884 O O . ASN A 1 111 ? 0.668 10.539 -8.732 1.00 83.69 111 ASN A O 1
ATOM 888 N N . GLN A 1 112 ? 1.716 11.402 -6.945 1.00 83.69 112 GLN A N 1
ATOM 889 C CA . GLN A 1 112 ? 2.099 12.644 -7.622 1.00 83.69 112 GLN A CA 1
ATOM 890 C C . GLN A 1 112 ? 3.101 12.397 -8.755 1.00 83.69 112 GLN A C 1
ATOM 892 O O . GLN A 1 112 ? 2.909 12.923 -9.852 1.00 83.69 112 GLN A O 1
ATOM 897 N N . LYS A 1 113 ? 4.126 11.563 -8.533 1.00 79.31 113 LYS A N 1
ATOM 898 C CA . LYS A 1 113 ? 5.079 11.154 -9.582 1.00 79.31 113 LYS A CA 1
ATOM 899 C C . LYS A 1 113 ? 4.363 10.463 -10.746 1.00 79.31 113 LYS A C 1
ATOM 901 O O . LYS A 1 113 ? 4.570 10.841 -11.896 1.00 79.31 113 LYS A O 1
ATOM 906 N N . SER A 1 114 ? 3.452 9.536 -10.446 1.00 70.38 114 SER A N 1
ATOM 907 C CA . SER A 1 114 ? 2.647 8.820 -11.449 1.00 70.38 114 SER A CA 1
ATOM 908 C C . SER A 1 114 ? 1.755 9.764 -12.265 1.00 70.38 114 SER A C 1
ATOM 910 O O . SER A 1 114 ? 1.605 9.595 -13.471 1.00 70.38 114 SER A O 1
ATOM 912 N N . LYS A 1 115 ? 1.192 10.805 -11.635 1.00 68.00 115 LYS A N 1
ATOM 913 C CA . LYS A 1 115 ? 0.424 11.854 -12.328 1.00 68.00 115 LYS A CA 1
ATOM 914 C C . LYS A 1 115 ? 1.303 12.745 -13.205 1.00 68.00 115 LYS A C 1
ATOM 916 O O . LYS A 1 115 ? 0.852 13.160 -14.266 1.00 68.00 115 LYS A O 1
ATOM 921 N N . LYS A 1 116 ? 2.531 13.047 -12.777 1.00 60.94 116 LYS A N 1
ATOM 922 C CA . LYS A 1 116 ? 3.457 13.911 -13.521 1.00 60.94 116 LYS A CA 1
ATOM 923 C C . LYS A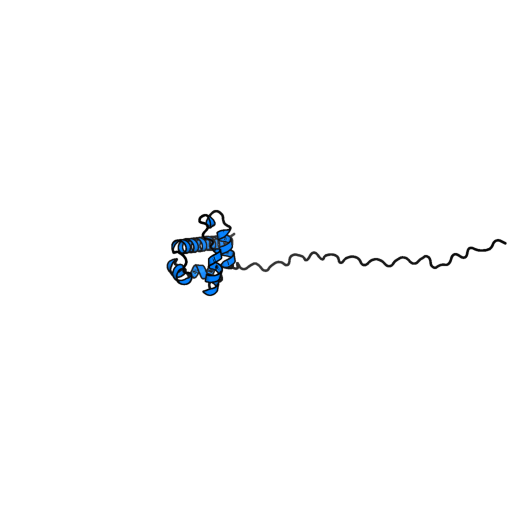 1 116 ? 4.013 13.220 -14.769 1.00 60.94 116 LYS A C 1
ATOM 925 O O . LYS A 1 116 ? 4.076 13.852 -15.814 1.00 60.94 116 LYS A O 1
ATOM 930 N N . ALA A 1 117 ? 4.294 11.918 -14.691 1.00 58.56 117 ALA A N 1
ATOM 931 C CA . ALA A 1 117 ? 4.728 11.115 -15.837 1.00 58.56 117 ALA A CA 1
ATOM 932 C C . ALA A 1 117 ? 3.688 11.052 -16.977 1.00 58.56 117 ALA A C 1
ATOM 934 O O . ALA A 1 117 ? 4.036 10.729 -18.103 1.00 58.56 117 ALA A O 1
ATOM 935 N N . ARG A 1 118 ? 2.412 11.367 -16.704 1.00 51.41 118 ARG A N 1
ATOM 936 C CA . ARG A 1 118 ? 1.314 11.379 -17.689 1.00 51.41 118 ARG A CA 1
ATOM 937 C C . ARG A 1 118 ? 1.328 12.589 -18.634 1.00 51.41 118 ARG A C 1
ATOM 939 O O . ARG A 1 118 ? 0.575 12.585 -19.604 1.00 51.41 118 ARG A O 1
ATOM 946 N N . VAL A 1 119 ? 2.086 13.637 -18.316 1.00 51.31 119 VAL A N 1
ATOM 947 C CA . VAL A 1 119 ? 2.004 14.941 -19.002 1.00 51.31 119 VAL A CA 1
ATOM 948 C C . VAL A 1 119 ? 3.174 15.179 -19.970 1.00 51.31 119 VAL A C 1
ATOM 950 O O . VAL A 1 119 ? 3.185 16.202 -20.648 1.00 51.31 119 VAL A O 1
ATOM 953 N N . GLU A 1 120 ? 4.114 14.239 -20.082 1.00 41.28 120 GLU A N 1
ATOM 954 C CA . GLU A 1 120 ? 5.226 14.290 -21.046 1.00 41.28 120 GLU A CA 1
ATOM 955 C C . GLU A 1 120 ? 5.034 13.324 -22.218 1.00 41.28 120 GLU A C 1
ATOM 957 O O . GLU A 1 120 ? 4.596 12.174 -21.977 1.00 41.28 120 GLU A O 1
#